Protein AF-A0A6A3G1J6-F1 (afdb_monomer)

Nearest PDB structures (foldseek):
  1q3l-assembly1_A  TM=6.105E-01  e=1.074E-02  Drosophila melanogaster
  3p7j-assembly1_B  TM=6.704E-01  e=3.449E-02  Drosophila melanogaster
  5t1g-assembly1_A  TM=8.581E-01  e=1.252E-01  Homo sapiens
  5xyv-assembly1_A  TM=6.095E-01  e=9.792E-02  Drosophila melanogaster
  8jzw-assembly2_B  TM=5.995E-01  e=3.143E-01  Homo sapiens

Solvent-accessible surface area (backbone atoms only — not comparable to full-atom values): 4720 Å² total; per-residue (Å²): 133,88,57,75,64,65,71,52,58,71,69,70,58,77,80,81,47,78,65,46,73,79,46,78,50,78,54,94,95,38,56,30,32,32,35,36,34,58,98,48,94,63,69,47,78,43,47,52,67,59,43,46,77,72,64,55,56,71,68,58,58,49,52,50,54,51,57,54,50,62,70,70,65,68,131

InterPro domains:
  IPR000953 Chromo/chromo shadow domain [PS50013] (16-75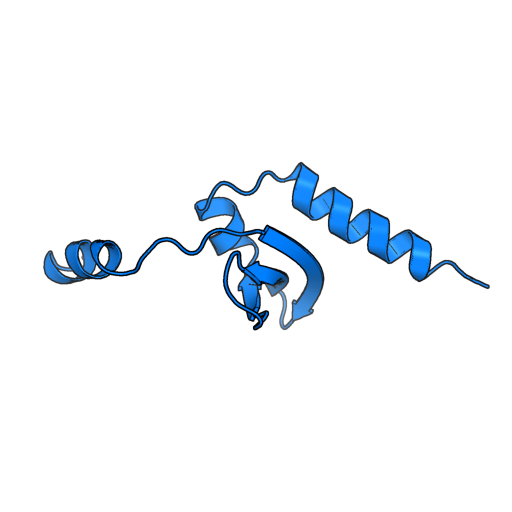)
  IPR016197 Chromo-like domain superfamily [SSF54160] (13-53)
  IPR023780 Chromo domain [PF00385] (16-54)

Secondary structure (DSSP, 8-state):
---HHHHHHTTTS--PPEEEEEEEEEETTEEEEEEEETT-S-EEEEEHHHHHHTT--HHHHHHHHHHHHHHTT--

Radius of gyration: 15.31 Å; Cα contacts (8 Å, |Δi|>4): 75; chains: 1; bounding box: 40×20×43 Å

Organism: NCBI:txid129364

Sequence (75 aa):
MLGPAAKLACKICPRYEIDMLIDHRTKVNTEQFLVAWRHYAETTWEPTTMLKDDGVPDWYFQAVMDWKSEDTSLP

Structure (mmCIF, N/CA/C/O backbone):
data_AF-A0A6A3G1J6-F1
#
_entry.id   AF-A0A6A3G1J6-F1
#
loop_
_atom_site.group_PDB
_atom_site.id
_atom_site.type_symbol
_atom_site.label_atom_id
_atom_site.label_alt_id
_atom_site.label_comp_id
_atom_site.label_asym_id
_atom_site.label_entity_id
_atom_site.label_seq_id
_atom_site.pdbx_PDB_ins_code
_atom_site.Cartn_x
_atom_site.Cartn_y
_atom_site.Cartn_z
_atom_site.occupancy
_atom_site.B_iso_or_equiv
_atom_site.auth_seq_id
_atom_site.auth_comp_id
_atom_site.auth_asym_id
_atom_site.auth_atom_id
_atom_site.pdbx_PDB_model_num
ATOM 1 N N . MET A 1 1 ? -26.455 -6.353 -8.838 1.00 49.00 1 MET A N 1
ATOM 2 C CA . MET A 1 1 ? -25.783 -7.243 -9.813 1.00 49.00 1 MET A CA 1
ATOM 3 C C . MET A 1 1 ? -24.985 -6.357 -10.764 1.00 49.00 1 MET A C 1
ATOM 5 O O . MET A 1 1 ? -25.604 -5.675 -11.569 1.00 49.00 1 MET A O 1
ATOM 9 N N . LEU A 1 2 ? -23.658 -6.248 -10.611 1.00 48.81 2 LEU A N 1
ATOM 10 C CA . LEU A 1 2 ? -22.841 -5.419 -11.514 1.00 48.81 2 LEU A CA 1
ATOM 11 C C . LEU A 1 2 ? -22.852 -6.013 -12.933 1.00 48.81 2 LEU A C 1
ATOM 13 O O . LEU A 1 2 ? -22.671 -7.220 -13.105 1.00 48.81 2 LEU A O 1
ATOM 17 N N . GLY A 1 3 ? -23.085 -5.161 -13.934 1.00 50.81 3 GLY A N 1
ATOM 18 C CA . GLY A 1 3 ? -23.208 -5.562 -15.334 1.00 50.81 3 GLY A CA 1
ATOM 19 C C . GLY A 1 3 ? -21.883 -6.004 -15.983 1.00 50.81 3 GLY A C 1
ATOM 20 O O . GLY A 1 3 ? -20.805 -5.738 -15.446 1.00 50.81 3 GLY A O 1
ATOM 21 N N . PRO A 1 4 ? -21.941 -6.646 -17.167 1.00 59.75 4 PRO A N 1
ATOM 22 C CA . PRO A 1 4 ? -20.778 -7.216 -17.862 1.00 59.75 4 PRO A CA 1
ATOM 23 C C . PRO A 1 4 ? -19.653 -6.211 -18.157 1.00 59.75 4 PRO A C 1
ATOM 25 O O . PRO A 1 4 ? -18.482 -6.579 -18.139 1.00 59.75 4 PRO A O 1
ATOM 28 N N . ALA A 1 5 ? -19.995 -4.937 -18.373 1.00 56.03 5 ALA A N 1
ATOM 29 C CA . ALA A 1 5 ? -19.035 -3.874 -18.672 1.00 56.03 5 ALA A CA 1
ATOM 30 C C . ALA A 1 5 ? -18.091 -3.562 -17.496 1.00 56.03 5 ALA A C 1
ATOM 32 O O . ALA A 1 5 ? -16.905 -3.322 -17.706 1.00 56.03 5 ALA A O 1
ATOM 33 N N . ALA A 1 6 ? -18.579 -3.647 -16.253 1.00 55.81 6 ALA A N 1
ATOM 34 C CA . ALA A 1 6 ? -17.749 -3.402 -15.075 1.00 55.81 6 ALA A CA 1
ATOM 35 C C . ALA A 1 6 ? -16.688 -4.499 -14.876 1.00 55.81 6 ALA A C 1
ATOM 37 O O . ALA A 1 6 ? -15.582 -4.215 -14.432 1.00 55.81 6 ALA A O 1
ATOM 38 N N . LYS A 1 7 ? -16.988 -5.741 -15.285 1.00 50.72 7 LYS A N 1
ATOM 39 C CA . LYS A 1 7 ? -16.024 -6.855 -15.254 1.00 50.72 7 LYS A CA 1
ATOM 40 C C . LYS A 1 7 ? -14.911 -6.717 -16.302 1.00 50.72 7 LYS A C 1
ATOM 42 O O . LYS A 1 7 ? -13.844 -7.295 -16.125 1.00 50.72 7 LYS A O 1
ATOM 47 N N . LEU A 1 8 ? -15.156 -5.983 -17.391 1.00 50.56 8 LEU A N 1
ATOM 48 C CA . LEU A 1 8 ? -14.182 -5.738 -18.462 1.00 50.56 8 LEU A CA 1
ATOM 49 C C . LEU A 1 8 ? -13.307 -4.506 -18.198 1.00 50.56 8 LEU A C 1
ATOM 51 O O . LEU A 1 8 ? -12.130 -4.531 -18.544 1.00 50.56 8 LEU A O 1
ATOM 55 N N . ALA A 1 9 ? -13.835 -3.470 -17.541 1.00 53.12 9 ALA A N 1
ATOM 56 C CA . ALA A 1 9 ? -13.057 -2.280 -17.185 1.00 53.12 9 ALA A CA 1
ATOM 57 C C . ALA A 1 9 ? -11.887 -2.600 -16.231 1.00 53.12 9 ALA A C 1
ATOM 59 O O . ALA A 1 9 ? -10.783 -2.100 -16.431 1.00 53.12 9 ALA A O 1
ATOM 60 N N . CYS A 1 10 ? -12.073 -3.527 -15.283 1.00 50.03 10 CYS A N 1
ATOM 61 C CA . CYS A 1 10 ? -11.006 -4.010 -14.392 1.00 50.03 10 CYS A CA 1
ATOM 62 C C . CYS A 1 10 ? -9.861 -4.751 -15.114 1.00 50.03 10 CYS A C 1
ATOM 64 O O . CYS A 1 10 ? -8.867 -5.089 -14.485 1.00 50.03 10 CYS A O 1
ATOM 66 N N . LYS A 1 11 ? -9.996 -5.035 -16.418 1.00 49.69 11 LYS A N 1
ATOM 67 C CA . LYS A 1 11 ? -9.006 -5.769 -17.221 1.00 49.69 11 LYS A CA 1
ATOM 68 C C . LYS A 1 11 ? -8.066 -4.862 -18.024 1.00 49.69 11 LYS A C 1
ATOM 70 O O . LYS A 1 11 ? -7.122 -5.371 -18.617 1.00 49.69 11 LYS A O 1
ATOM 75 N N . ILE A 1 12 ? -8.344 -3.556 -18.081 1.00 53.41 12 ILE A N 1
ATOM 76 C CA . ILE A 1 12 ? -7.581 -2.581 -18.884 1.00 53.41 12 ILE A CA 1
ATOM 77 C C . ILE A 1 12 ? -6.595 -1.785 -18.016 1.00 53.41 12 ILE A C 1
ATOM 79 O O . ILE A 1 12 ? -5.635 -1.224 -18.537 1.00 53.41 12 ILE A O 1
ATOM 83 N N . CYS A 1 13 ? -6.779 -1.767 -16.695 1.00 56.34 13 CYS A N 1
ATOM 84 C CA . CYS A 1 13 ? -5.813 -1.162 -15.789 1.00 56.34 13 CYS A CA 1
ATOM 85 C C . CYS A 1 13 ? -4.591 -2.088 -15.674 1.00 56.34 13 CYS A C 1
ATOM 87 O O . CYS A 1 13 ? -4.756 -3.228 -15.226 1.00 56.34 13 CYS A O 1
ATOM 89 N N . PRO A 1 14 ? -3.384 -1.658 -16.087 1.00 60.62 14 PRO A N 1
ATOM 90 C CA . PRO A 1 14 ? -2.178 -2.421 -15.806 1.00 60.62 14 PRO A CA 1
ATOM 91 C C . PRO A 1 14 ? -2.085 -2.634 -14.295 1.00 60.62 14 PRO A C 1
ATOM 93 O O . PRO A 1 14 ? -2.333 -1.715 -13.514 1.00 60.62 14 PRO A O 1
ATOM 96 N N . ARG A 1 15 ? -1.791 -3.868 -13.886 1.00 65.69 15 ARG A N 1
ATOM 97 C CA . ARG A 1 15 ? -1.597 -4.179 -12.473 1.0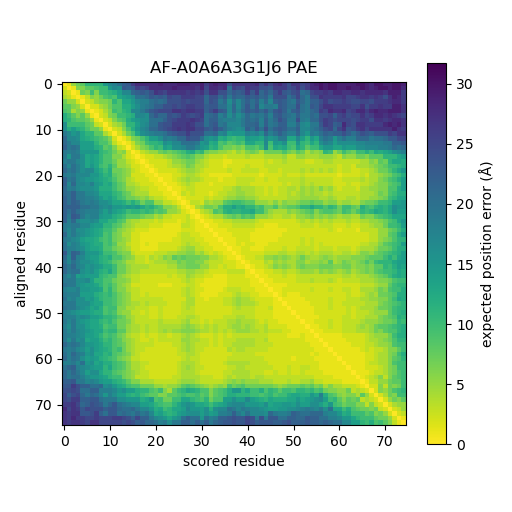0 65.69 15 ARG A CA 1
ATOM 98 C C . ARG A 1 15 ? -0.334 -3.446 -12.035 1.00 65.69 15 ARG A C 1
ATOM 100 O O . ARG A 1 15 ? 0.737 -3.725 -12.567 1.00 65.69 15 ARG A O 1
ATOM 107 N N . TYR A 1 16 ? -0.476 -2.461 -11.156 1.00 77.12 16 TYR A N 1
ATOM 108 C CA . TYR A 1 16 ? 0.675 -1.763 -10.602 1.00 77.12 16 TYR A CA 1
A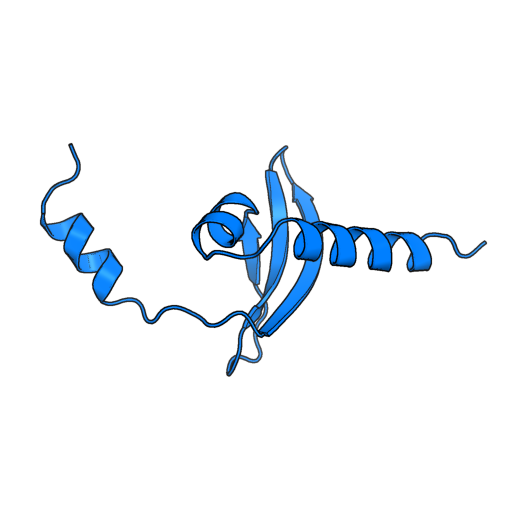TOM 109 C C . TYR A 1 16 ? 1.488 -2.760 -9.774 1.00 77.12 16 TYR A C 1
ATOM 111 O O . TYR A 1 16 ? 0.935 -3.498 -8.959 1.00 77.12 16 TYR A O 1
ATOM 119 N N . GLU A 1 17 ? 2.794 -2.824 -10.019 1.00 83.75 17 GLU A N 1
ATOM 120 C CA . GLU A 1 17 ? 3.689 -3.681 -9.247 1.00 83.75 17 GLU A CA 1
ATOM 121 C C . GLU A 1 17 ? 4.152 -2.924 -8.004 1.00 83.75 17 GLU A C 1
ATOM 123 O O . GLU A 1 17 ? 4.703 -1.826 -8.097 1.00 83.75 17 GLU A O 1
ATOM 128 N N . ILE A 1 18 ? 3.923 -3.515 -6.834 1.00 88.81 18 ILE A N 1
ATOM 129 C CA . ILE A 1 18 ? 4.423 -2.986 -5.567 1.00 88.81 18 ILE A CA 1
ATOM 130 C C . ILE A 1 18 ? 5.935 -3.216 -5.522 1.00 88.81 18 ILE A C 1
ATOM 132 O O . ILE A 1 18 ? 6.397 -4.343 -5.706 1.00 88.81 18 ILE A O 1
ATOM 136 N N . ASP A 1 19 ? 6.697 -2.152 -5.276 1.00 91.38 19 ASP A N 1
ATOM 137 C CA . ASP A 1 19 ? 8.132 -2.245 -5.011 1.00 91.38 19 ASP A CA 1
ATOM 138 C C . ASP A 1 19 ? 8.383 -2.468 -3.517 1.00 91.38 19 ASP A C 1
ATOM 140 O O . ASP A 1 19 ? 8.989 -3.465 -3.127 1.00 91.38 19 ASP A O 1
ATOM 144 N N . MET A 1 20 ? 7.839 -1.587 -2.667 1.00 91.00 20 MET A N 1
ATOM 145 C CA . MET A 1 20 ? 7.896 -1.742 -1.212 1.00 91.00 20 MET A CA 1
ATOM 146 C C . MET A 1 20 ? 6.757 -1.024 -0.485 1.00 91.00 20 MET A C 1
ATOM 148 O O . MET A 1 20 ? 6.192 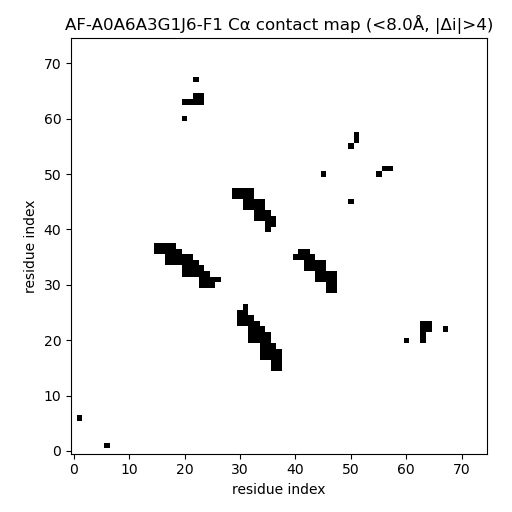-0.052 -0.986 1.00 91.00 20 MET A O 1
ATOM 152 N N . LEU A 1 21 ? 6.466 -1.462 0.738 1.00 93.44 21 LEU A N 1
ATOM 153 C CA . LEU A 1 21 ? 5.661 -0.705 1.696 1.00 93.44 21 LEU A CA 1
ATOM 154 C C . LEU A 1 21 ? 6.588 0.163 2.557 1.00 93.44 21 LEU A C 1
ATOM 156 O O . LEU A 1 21 ? 7.495 -0.347 3.209 1.00 93.44 21 LEU A O 1
ATOM 160 N N . ILE A 1 22 ? 6.369 1.476 2.534 1.00 91.38 22 ILE A N 1
ATOM 161 C CA . ILE A 1 22 ? 7.241 2.477 3.170 1.00 91.38 22 ILE A CA 1
ATOM 162 C C . ILE A 1 22 ? 6.754 2.823 4.576 1.00 91.38 22 ILE A C 1
ATOM 164 O O . ILE A 1 22 ? 7.550 3.096 5.477 1.00 91.38 22 ILE A O 1
ATOM 168 N N . ASP A 1 23 ? 5.437 2.904 4.747 1.00 90.88 23 ASP A N 1
ATOM 169 C CA . ASP A 1 23 ? 4.850 3.437 5.967 1.00 90.88 23 ASP A CA 1
ATOM 170 C C . ASP A 1 23 ? 3.471 2.856 6.243 1.00 90.88 23 ASP A C 1
ATOM 172 O O . ASP A 1 23 ? 2.812 2.325 5.346 1.00 90.88 23 ASP A O 1
ATOM 176 N N . HIS A 1 24 ? 3.028 3.003 7.485 1.00 91.25 24 HIS A N 1
ATOM 177 C CA . HIS A 1 24 ? 1.725 2.564 7.954 1.00 91.25 24 HIS A CA 1
ATOM 178 C C . HIS A 1 24 ? 1.033 3.696 8.710 1.00 91.25 24 HIS A C 1
ATOM 180 O O . HIS A 1 24 ? 1.633 4.385 9.535 1.00 91.25 24 HIS A O 1
ATOM 186 N N . ARG A 1 25 ? -0.266 3.868 8.463 1.00 91.25 25 ARG A N 1
ATOM 187 C CA . ARG A 1 25 ? -1.109 4.748 9.269 1.00 91.25 25 ARG A CA 1
ATOM 188 C C . ARG A 1 25 ? -2.507 4.180 9.416 1.00 91.25 25 ARG A C 1
ATOM 190 O O . ARG A 1 25 ? -3.050 3.559 8.504 1.00 91.25 25 ARG A O 1
ATOM 197 N N . THR A 1 26 ? -3.157 4.549 10.508 1.00 91.19 26 THR A N 1
ATOM 198 C CA . THR A 1 26 ? -4.583 4.295 10.704 1.00 91.19 26 THR A CA 1
ATOM 199 C C . THR A 1 26 ? -5.344 5.610 10.570 1.00 91.19 26 THR A C 1
ATOM 201 O O . THR A 1 26 ? -5.113 6.555 11.324 1.00 91.19 26 THR A O 1
ATOM 204 N N . LYS A 1 27 ? -6.260 5.699 9.598 1.00 86.19 27 LYS A N 1
ATOM 205 C CA . LYS A 1 27 ? -7.113 6.878 9.382 1.00 86.19 27 LYS A CA 1
ATOM 206 C 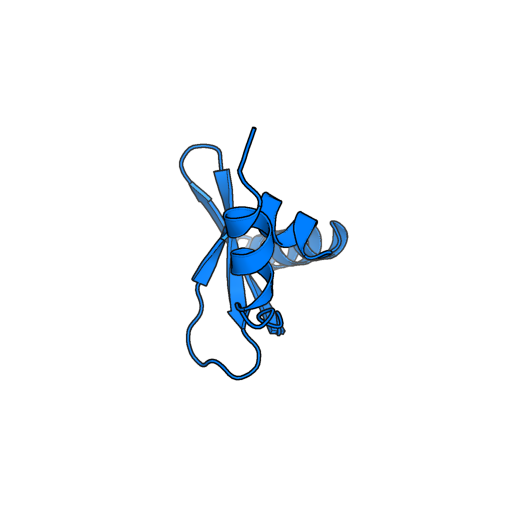C . LYS A 1 27 ? -8.578 6.464 9.377 1.00 86.19 27 LYS A C 1
ATOM 208 O O . LYS A 1 27 ? -8.979 5.639 8.569 1.00 86.19 27 LYS A O 1
ATOM 213 N N . VAL A 1 28 ? -9.382 7.062 10.264 1.00 80.56 28 VAL A N 1
ATOM 214 C CA . VAL A 1 28 ? -10.840 6.827 10.359 1.00 80.56 28 VAL A CA 1
ATOM 215 C C . VAL A 1 28 ? -11.157 5.320 10.377 1.00 80.56 28 VAL A C 1
ATOM 217 O O . VAL A 1 28 ? -11.899 4.806 9.546 1.00 80.56 28 VAL A O 1
ATOM 220 N N . ASN A 1 29 ? -10.519 4.595 11.303 1.00 82.38 29 ASN A N 1
ATOM 221 C CA . ASN A 1 29 ? -10.681 3.146 11.488 1.00 82.38 29 ASN A CA 1
ATOM 222 C C . ASN A 1 29 ? -10.324 2.275 10.263 1.00 82.38 29 ASN A C 1
ATOM 224 O O . ASN A 1 29 ? -10.731 1.121 10.183 1.00 82.38 29 ASN A O 1
ATOM 228 N N . THR A 1 30 ? -9.588 2.828 9.299 1.00 85.75 30 THR A N 1
ATOM 229 C CA . THR A 1 30 ? -9.070 2.098 8.141 1.00 85.75 30 THR A CA 1
ATOM 230 C C . THR A 1 30 ? -7.550 2.124 8.190 1.00 85.75 30 THR A C 1
ATOM 232 O O . THR A 1 30 ? -6.941 3.196 8.263 1.00 85.75 30 THR A O 1
ATOM 235 N N . GLU A 1 31 ? -6.939 0.945 8.167 1.00 91.62 31 GLU A N 1
ATOM 236 C CA . GLU A 1 31 ? -5.495 0.795 8.019 1.00 91.62 31 GLU A CA 1
ATOM 237 C C . GLU A 1 31 ? -5.090 1.063 6.571 1.00 91.62 31 GLU A C 1
ATOM 239 O O . GLU A 1 31 ? -5.733 0.601 5.619 1.00 91.62 31 GLU A O 1
ATOM 244 N N . GLN A 1 32 ? -4.041 1.861 6.415 1.00 94.56 32 GLN A N 1
ATOM 245 C CA . GLN A 1 32 ? -3.485 2.235 5.127 1.00 94.56 32 GLN A CA 1
ATOM 246 C C . GLN A 1 32 ? -1.970 2.101 5.174 1.00 94.56 32 GLN A C 1
ATOM 248 O O . GLN A 1 32 ? -1.336 2.470 6.165 1.00 94.56 32 GLN A O 1
ATOM 253 N N . PHE A 1 33 ? -1.400 1.654 4.063 1.00 93.75 33 PHE A N 1
ATOM 254 C CA . PHE A 1 33 ? 0.038 1.591 3.869 1.00 93.75 33 PHE A CA 1
ATOM 255 C C . PHE A 1 33 ? 0.457 2.522 2.739 1.00 93.75 33 PHE A C 1
ATOM 257 O O . PHE A 1 33 ? -0.237 2.644 1.730 1.00 93.75 33 PHE A O 1
ATOM 264 N N . LEU A 1 34 ? 1.588 3.195 2.922 1.00 94.06 34 LEU A N 1
ATOM 265 C CA . LEU A 1 34 ? 2.218 3.982 1.873 1.00 94.06 34 LEU A CA 1
ATOM 266 C C . LEU A 1 34 ? 3.002 3.036 0.968 1.00 94.06 34 LEU A C 1
ATOM 268 O O . LEU A 1 34 ? 3.961 2.403 1.407 1.00 94.06 34 LEU A O 1
ATOM 272 N N . VAL A 1 35 ? 2.589 2.947 -0.287 1.00 94.25 35 VAL A N 1
ATOM 273 C CA . VAL A 1 35 ? 3.149 2.041 -1.285 1.00 94.25 35 VAL A CA 1
ATOM 274 C C . VAL A 1 35 ? 4.118 2.805 -2.176 1.00 94.25 35 VAL A C 1
ATOM 276 O O . VAL A 1 35 ? 3.772 3.852 -2.726 1.00 94.25 35 VAL A O 1
ATOM 279 N N . ALA A 1 36 ? 5.324 2.266 -2.331 1.00 93.19 36 ALA A N 1
ATOM 280 C CA . ALA A 1 36 ? 6.223 2.602 -3.424 1.00 93.19 36 ALA A CA 1
ATOM 281 C C . ALA A 1 36 ? 5.912 1.690 -4.609 1.00 93.19 36 ALA A C 1
ATOM 283 O O . ALA A 1 36 ? 5.921 0.463 -4.476 1.00 93.19 36 ALA A O 1
ATOM 284 N N . TRP A 1 37 ? 5.646 2.282 -5.765 1.00 92.56 37 TRP A N 1
ATOM 285 C CA . TRP A 1 37 ? 5.303 1.539 -6.968 1.00 92.56 37 TRP A CA 1
ATOM 286 C C . TRP A 1 37 ? 6.527 1.354 -7.851 1.00 92.56 37 TRP A C 1
ATOM 288 O O . TRP A 1 37 ? 7.287 2.291 -8.106 1.00 92.56 37 TRP A O 1
ATOM 298 N N . ARG A 1 38 ? 6.702 0.150 -8.388 1.00 86.06 38 ARG A N 1
ATOM 299 C CA . ARG A 1 38 ? 7.802 -0.125 -9.302 1.00 86.06 38 ARG A CA 1
ATOM 300 C C . ARG A 1 38 ? 7.621 0.692 -10.579 1.00 86.06 38 ARG A C 1
ATOM 302 O O . ARG A 1 38 ? 6.554 0.677 -11.182 1.00 86.06 38 ARG A O 1
ATOM 309 N N . HIS A 1 39 ? 8.689 1.365 -11.002 1.00 88.88 39 HIS A N 1
ATOM 310 C CA . HIS A 1 39 ? 8.723 2.263 -12.167 1.00 88.88 39 HIS A CA 1
ATOM 311 C C . HIS A 1 39 ? 7.979 3.598 -12.007 1.00 88.88 39 HIS A C 1
ATOM 313 O O . HIS A 1 39 ? 7.913 4.358 -12.974 1.00 88.88 39 HIS A O 1
ATOM 319 N N . TYR A 1 40 ? 7.495 3.933 -10.808 1.00 86.62 40 TYR A N 1
ATOM 320 C CA . TYR A 1 40 ? 6.915 5.244 -10.522 1.00 86.62 40 TYR A CA 1
ATOM 321 C C . TYR A 1 40 ? 7.673 5.915 -9.376 1.00 86.62 40 TYR A C 1
ATOM 323 O O . TYR A 1 40 ? 8.070 5.275 -8.410 1.00 86.62 40 TYR A O 1
ATOM 331 N N . ALA A 1 41 ? 7.884 7.224 -9.492 1.00 87.50 41 ALA A N 1
ATOM 332 C CA . ALA A 1 41 ? 8.513 8.013 -8.432 1.00 87.50 41 ALA A CA 1
ATOM 333 C C . ALA A 1 41 ? 7.523 8.390 -7.317 1.00 87.50 41 ALA A C 1
ATOM 335 O O . ALA A 1 41 ? 7.929 8.768 -6.221 1.00 87.50 41 ALA A O 1
ATOM 336 N N . GLU A 1 42 ? 6.226 8.329 -7.6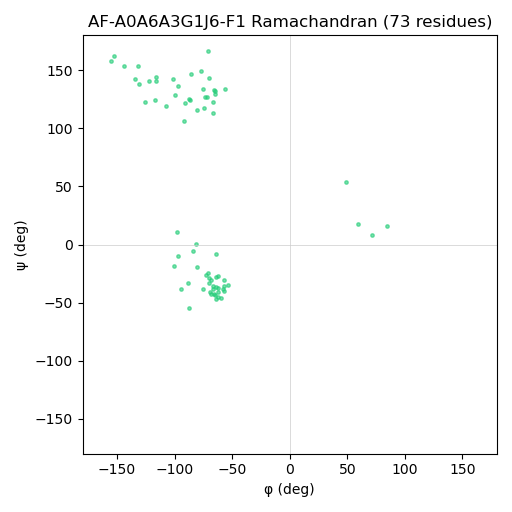16 1.00 90.69 42 GLU A N 1
ATOM 337 C CA . GLU A 1 42 ? 5.165 8.713 -6.696 1.00 90.69 42 GLU A CA 1
ATOM 338 C C . GLU A 1 42 ? 4.787 7.555 -5.776 1.00 90.69 42 GLU A C 1
ATOM 340 O O . GLU A 1 42 ? 4.805 6.388 -6.167 1.00 90.69 42 GLU A O 1
ATOM 345 N N . THR A 1 43 ? 4.409 7.901 -4.549 1.00 93.69 43 THR A N 1
ATOM 346 C CA . THR A 1 43 ? 3.933 6.963 -3.535 1.00 93.69 43 THR A CA 1
ATOM 347 C C . THR A 1 43 ? 2.483 7.279 -3.195 1.00 93.69 43 THR A C 1
ATOM 349 O O . THR A 1 43 ? 2.075 8.445 -3.175 1.00 93.69 43 THR A O 1
ATOM 352 N N . THR A 1 44 ? 1.675 6.254 -2.935 1.00 93.81 44 THR A N 1
ATOM 353 C CA . THR A 1 44 ? 0.249 6.432 -2.616 1.00 93.81 44 THR A CA 1
ATOM 354 C C . THR A 1 44 ? -0.148 5.640 -1.381 1.00 93.81 44 THR A C 1
ATOM 356 O O . THR A 1 44 ? 0.484 4.653 -1.019 1.00 93.81 44 THR A O 1
ATOM 359 N N . TRP A 1 45 ? -1.186 6.112 -0.689 1.00 93.94 45 TRP A N 1
ATOM 360 C CA . TRP A 1 45 ? -1.720 5.442 0.493 1.00 93.94 45 TRP A CA 1
ATOM 361 C C . TRP A 1 45 ? -2.830 4.483 0.085 1.00 93.94 45 TRP A C 1
ATOM 363 O O . TRP A 1 45 ? -3.945 4.929 -0.189 1.00 93.94 45 TRP A O 1
ATOM 373 N N . GLU A 1 46 ? -2.537 3.190 0.111 1.00 92.56 46 GLU A N 1
ATOM 374 C CA . GLU A 1 46 ? -3.487 2.142 -0.247 1.00 92.56 46 GLU A CA 1
ATOM 375 C C . GLU A 1 46 ? -4.077 1.476 1.000 1.00 92.56 46 GLU A C 1
ATOM 377 O O . GLU A 1 46 ? -3.380 1.294 2.004 1.00 92.56 46 GLU A O 1
ATOM 382 N N . PRO A 1 47 ? -5.370 1.116 0.984 1.00 93.00 47 PRO A N 1
ATOM 383 C CA . PRO A 1 47 ? -5.990 0.409 2.093 1.00 93.00 47 PRO A CA 1
ATOM 384 C C . PRO A 1 47 ? -5.462 -1.026 2.183 1.00 93.00 47 PRO A C 1
ATOM 386 O O . PRO A 1 47 ? -5.301 -1.708 1.168 1.00 93.00 47 PRO A O 1
ATOM 389 N N . THR A 1 48 ? -5.291 -1.528 3.407 1.00 91.44 48 THR A N 1
ATOM 390 C CA . THR A 1 48 ? -4.799 -2.894 3.660 1.00 91.44 48 THR A CA 1
ATOM 391 C C . THR A 1 48 ? -5.611 -3.961 2.918 1.00 91.44 48 THR A C 1
ATOM 393 O O . THR A 1 48 ? -5.059 -4.953 2.452 1.00 91.44 48 THR A O 1
ATOM 396 N N . THR A 1 49 ? -6.922 -3.757 2.760 1.00 89.31 49 THR A N 1
ATOM 397 C CA . THR A 1 49 ? -7.801 -4.691 2.042 1.00 89.31 49 THR A CA 1
ATOM 398 C C . THR A 1 49 ? -7.415 -4.854 0.573 1.00 89.31 49 THR A C 1
ATOM 400 O O . THR A 1 49 ? -7.394 -5.978 0.091 1.00 89.31 49 THR A O 1
ATOM 403 N N . MET A 1 50 ? -7.054 -3.768 -0.123 1.00 88.50 50 MET A N 1
ATOM 404 C CA . MET A 1 50 ? -6.631 -3.856 -1.527 1.00 88.50 50 MET A CA 1
ATOM 405 C C . MET A 1 50 ? -5.286 -4.565 -1.660 1.00 88.50 50 MET A C 1
ATOM 407 O O . MET A 1 50 ? -5.130 -5.426 -2.516 1.00 88.50 50 MET A O 1
ATOM 411 N N . LEU A 1 51 ? -4.344 -4.277 -0.762 1.00 88.88 51 LEU A N 1
ATOM 412 C CA . LEU A 1 51 ? -3.031 -4.924 -0.767 1.00 88.88 51 LEU A CA 1
ATOM 413 C C . LEU A 1 51 ? -3.136 -6.435 -0.504 1.00 88.88 51 LEU A C 1
ATOM 415 O O . LEU A 1 51 ? -2.422 -7.224 -1.122 1.00 88.88 51 LEU A O 1
ATOM 419 N N . LYS A 1 52 ? -4.066 -6.855 0.361 1.00 88.38 52 LYS A N 1
ATOM 420 C CA . LYS A 1 52 ? -4.385 -8.275 0.580 1.00 88.38 52 LYS A CA 1
ATOM 421 C C . LYS A 1 52 ? -5.000 -8.927 -0.656 1.00 88.38 52 LYS A C 1
ATOM 423 O O . LYS A 1 52 ? -4.603 -10.035 -1.010 1.00 88.38 52 LYS A O 1
ATOM 428 N N . ASP A 1 53 ? -5.913 -8.234 -1.335 1.00 87.31 53 ASP A N 1
ATOM 429 C CA . ASP A 1 53 ? -6.504 -8.703 -2.597 1.00 87.31 53 ASP A CA 1
ATOM 430 C C . ASP A 1 53 ? -5.454 -8.809 -3.724 1.00 87.31 53 ASP A C 1
ATOM 432 O O . ASP A 1 53 ? -5.561 -9.666 -4.609 1.00 87.31 53 ASP A O 1
ATOM 436 N N . ASP A 1 54 ? -4.399 -7.991 -3.661 1.00 85.38 54 ASP A N 1
ATOM 437 C CA . ASP A 1 54 ? -3.222 -8.057 -4.534 1.00 85.38 54 ASP A CA 1
ATOM 438 C C . ASP A 1 54 ? -2.182 -9.110 -4.122 1.00 85.38 54 ASP A C 1
ATOM 440 O O . ASP A 1 54 ? -1.188 -9.308 -4.821 1.00 85.38 54 ASP A O 1
ATOM 444 N N . GLY A 1 55 ? -2.441 -9.860 -3.048 1.00 87.38 55 GLY A N 1
ATOM 445 C CA . GLY A 1 55 ? -1.616 -10.988 -2.622 1.00 87.38 55 GLY A CA 1
ATOM 446 C C . GLY A 1 55 ? -0.413 -10.600 -1.766 1.00 87.38 55 GLY A C 1
ATOM 447 O O . GLY A 1 55 ? 0.492 -11.418 -1.591 1.00 87.38 55 GLY A O 1
ATOM 448 N N . VAL A 1 56 ? -0.389 -9.383 -1.215 1.00 88.50 56 VAL A N 1
ATOM 449 C CA . VAL A 1 56 ? 0.623 -8.990 -0.232 1.00 88.50 56 VAL A CA 1
ATOM 450 C C . VAL A 1 56 ? 0.413 -9.805 1.053 1.00 88.50 56 VAL A C 1
ATOM 452 O O . VAL A 1 56 ? -0.681 -9.777 1.622 1.00 88.50 56 VAL A O 1
ATOM 455 N N . PRO A 1 57 ? 1.427 -10.555 1.520 1.00 92.12 57 PRO A N 1
ATOM 456 C CA . PRO A 1 57 ? 1.262 -11.457 2.650 1.00 92.12 57 PRO A CA 1
ATOM 457 C C . PRO A 1 57 ? 1.256 -10.712 3.989 1.00 92.12 57 PRO A C 1
ATOM 459 O O . PRO A 1 57 ? 1.962 -9.720 4.165 1.00 92.12 57 PRO A O 1
ATOM 462 N N . ASP A 1 58 ? 0.530 -11.257 4.969 1.00 91.38 58 ASP A N 1
ATOM 463 C CA . ASP A 1 58 ? 0.346 -10.619 6.280 1.00 91.38 58 ASP A CA 1
ATOM 464 C C . ASP A 1 58 ? 1.664 -10.310 7.011 1.00 91.38 58 ASP A C 1
ATOM 466 O O . ASP A 1 58 ? 1.793 -9.266 7.650 1.00 91.38 58 ASP A O 1
ATOM 470 N N . TRP A 1 59 ? 2.674 -11.177 6.872 1.00 92.81 59 TRP A N 1
ATOM 471 C CA . TRP A 1 59 ? 3.983 -10.972 7.502 1.00 92.81 59 TRP A CA 1
ATOM 472 C C . TRP A 1 59 ? 4.686 -9.703 7.010 1.00 92.81 59 TRP A C 1
ATOM 474 O O . TRP A 1 59 ? 5.478 -9.124 7.749 1.00 92.81 59 TRP A O 1
ATOM 484 N N . TYR A 1 60 ? 4.401 -9.255 5.784 1.00 92.12 60 TYR A N 1
ATOM 485 C CA . TYR A 1 60 ? 5.038 -8.066 5.231 1.00 92.12 60 TYR A CA 1
ATOM 486 C C . TYR A 1 60 ? 4.466 -6.789 5.851 1.00 92.12 60 TYR A C 1
ATOM 488 O O . TYR A 1 60 ? 5.225 -5.883 6.184 1.00 92.12 60 TYR A O 1
ATOM 496 N N . PHE A 1 61 ? 3.153 -6.751 6.107 1.00 91.44 61 PHE A N 1
ATOM 497 C CA . PHE A 1 61 ? 2.537 -5.671 6.882 1.00 91.44 61 PHE A CA 1
ATOM 498 C C . PHE A 1 61 ? 3.135 -5.593 8.287 1.00 91.44 61 PHE A C 1
ATOM 500 O O . PHE A 1 61 ? 3.503 -4.508 8.732 1.00 91.44 61 PHE A O 1
ATOM 507 N N . GLN A 1 62 ? 3.282 -6.743 8.954 1.00 91.00 62 GLN A N 1
ATOM 508 C CA . GLN A 1 62 ? 3.851 -6.798 10.299 1.00 91.00 62 GLN A CA 1
ATOM 509 C C . GLN A 1 62 ? 5.297 -6.292 10.321 1.00 91.00 62 GLN A C 1
ATOM 511 O O . GLN A 1 62 ? 5.625 -5.443 11.140 1.00 91.00 62 GLN A O 1
ATOM 516 N N . ALA A 1 63 ? 6.132 -6.719 9.369 1.00 91.06 63 ALA A N 1
ATOM 517 C CA . ALA A 1 63 ? 7.521 -6.273 9.277 1.00 91.06 63 ALA A CA 1
ATOM 518 C C . ALA A 1 63 ? 7.650 -4.742 9.138 1.00 91.06 63 A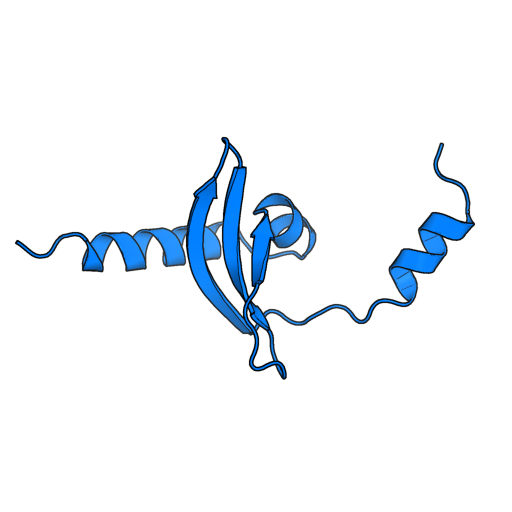LA A C 1
ATOM 520 O O . ALA A 1 63 ? 8.542 -4.141 9.733 1.00 91.06 63 ALA A O 1
ATOM 521 N N . VAL A 1 64 ? 6.751 -4.099 8.382 1.00 89.62 64 VAL A N 1
ATOM 522 C CA . VAL A 1 64 ? 6.724 -2.632 8.227 1.00 89.62 64 VAL A CA 1
ATOM 523 C C . VAL A 1 64 ? 6.323 -1.945 9.532 1.00 89.62 64 VAL A C 1
ATOM 525 O O . VAL A 1 64 ? 6.926 -0.939 9.906 1.00 89.62 64 VAL A O 1
ATOM 528 N N . MET A 1 65 ? 5.316 -2.474 10.233 1.00 87.94 65 MET A N 1
ATOM 529 C CA . MET A 1 65 ? 4.889 -1.934 11.528 1.00 87.94 65 MET A CA 1
ATOM 530 C C . MET A 1 65 ? 5.980 -2.086 12.595 1.00 87.94 65 MET A C 1
ATOM 532 O O . MET A 1 65 ? 6.248 -1.137 13.333 1.00 87.94 65 MET A O 1
ATOM 536 N N . ASP A 1 66 ? 6.634 -3.247 12.643 1.00 87.81 66 ASP A N 1
ATOM 537 C CA . ASP A 1 66 ? 7.705 -3.546 13.595 1.00 87.81 66 ASP A CA 1
ATOM 538 C C . ASP A 1 66 ? 8.905 -2.621 13.365 1.00 87.81 66 ASP A C 1
ATOM 540 O O . ASP A 1 66 ? 9.365 -1.971 14.304 1.00 87.81 66 ASP A O 1
ATOM 544 N N . TRP A 1 67 ? 9.338 -2.460 12.108 1.00 81.50 67 TRP A N 1
ATOM 545 C CA . TRP A 1 67 ? 10.443 -1.565 11.753 1.00 81.50 67 TRP A CA 1
ATOM 546 C C . TRP A 1 67 ? 10.191 -0.114 12.198 1.00 81.50 67 TRP A C 1
ATOM 548 O O . TRP A 1 67 ? 11.086 0.547 12.722 1.00 81.50 67 TRP A O 1
ATOM 558 N N . LYS A 1 68 ? 8.957 0.385 12.063 1.00 70.00 68 LYS A N 1
ATOM 559 C CA . LYS A 1 68 ? 8.589 1.735 12.530 1.00 70.00 68 LYS A CA 1
ATOM 560 C C . LYS A 1 68 ? 8.546 1.859 14.056 1.00 70.00 68 LYS A C 1
ATOM 562 O O . LYS A 1 68 ? 8.771 2.947 14.591 1.00 70.00 68 LYS A O 1
ATOM 567 N N . SER A 1 69 ? 8.257 0.770 14.766 1.00 69.06 69 SER A N 1
ATOM 568 C CA . SER A 1 69 ? 8.213 0.769 16.233 1.00 69.06 69 SER A CA 1
ATOM 569 C C . SER A 1 69 ? 9.605 0.920 16.862 1.00 69.06 69 SER A C 1
ATOM 571 O O . SER A 1 69 ? 9.747 1.595 17.885 1.00 69.06 69 SER A O 1
ATOM 573 N N . GLU A 1 70 ? 10.643 0.383 16.213 1.00 69.44 70 GLU A N 1
ATOM 574 C CA . GLU A 1 70 ? 12.034 0.504 16.664 1.00 69.44 70 GLU A CA 1
ATOM 575 C C . GLU A 1 70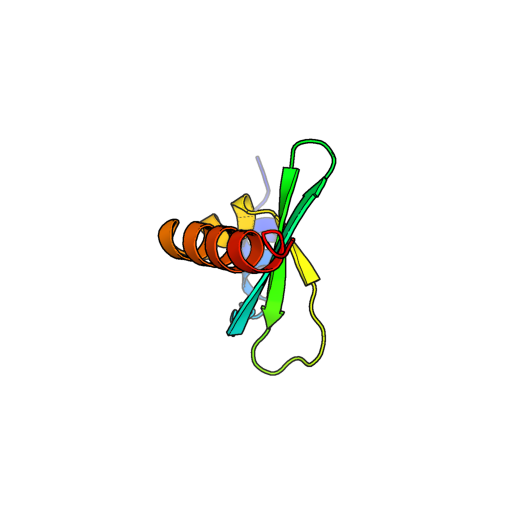 ? 12.529 1.957 16.593 1.00 69.44 70 GLU A C 1
ATOM 577 O O . GLU A 1 70 ? 13.185 2.432 17.518 1.00 69.44 70 GLU A O 1
ATOM 582 N N . ASP A 1 71 ? 12.130 2.698 15.556 1.00 60.28 71 ASP A N 1
ATOM 583 C CA . ASP A 1 71 ? 12.504 4.108 15.356 1.00 60.28 71 ASP A CA 1
ATOM 584 C C . ASP A 1 71 ? 11.781 5.055 16.342 1.00 60.28 71 ASP A C 1
ATOM 586 O O . ASP A 1 71 ? 12.285 6.108 16.728 1.00 60.28 71 ASP A O 1
ATOM 590 N N . THR A 1 72 ? 10.603 4.646 16.827 1.00 55.62 72 THR A N 1
ATOM 591 C CA . THR A 1 72 ? 9.798 5.418 17.797 1.00 55.62 72 THR A CA 1
ATOM 592 C C . THR A 1 72 ? 10.237 5.178 19.254 1.00 55.62 72 THR A C 1
ATOM 594 O O . THR A 1 72 ? 9.739 5.832 20.168 1.00 55.62 72 THR A O 1
ATOM 597 N N . SER A 1 73 ? 11.177 4.253 19.489 1.00 58.50 73 SER A N 1
ATOM 598 C CA . SER A 1 73 ? 11.643 3.847 20.826 1.00 58.50 73 SER A CA 1
ATOM 599 C C . SER A 1 73 ? 12.946 4.532 21.270 1.00 58.50 73 SER A C 1
ATOM 601 O O . SER A 1 73 ? 13.542 4.127 22.271 1.00 58.50 73 SER A O 1
ATOM 603 N N . LEU A 1 74 ? 13.409 5.558 20.547 1.00 57.75 74 LEU A N 1
ATOM 604 C CA . LEU A 1 74 ? 14.576 6.345 20.953 1.00 57.75 74 LEU A CA 1
ATOM 605 C C . LEU A 1 74 ? 14.216 7.274 22.140 1.00 57.75 74 LEU A C 1
ATOM 607 O O . LEU A 1 74 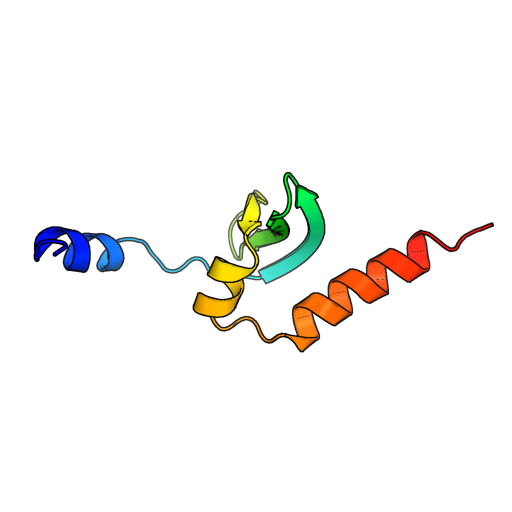? 13.223 7.998 22.043 1.00 57.75 74 LEU A O 1
ATOM 611 N N . PRO A 1 75 ? 14.976 7.236 23.257 1.00 58.88 75 PRO A N 1
ATOM 612 C CA . PRO A 1 75 ? 14.734 8.049 24.455 1.00 58.88 75 PRO A CA 1
ATOM 613 C C . PRO A 1 75 ? 15.036 9.543 24.274 1.00 58.88 75 PRO A C 1
ATOM 615 O O . PRO A 1 75 ? 15.913 9.888 23.448 1.00 58.88 75 PRO A O 1
#

Mean predicted aligned error: 9.39 Å

Foldseek 3Di:
DDDPVVVVVVVPDDDFAFPAFQAWDADPNWIWTWTDTPPDPDIDTHTPVVVVVVVPDPVRVVVRVVVVVVVVPDD

pLDDT: mean 79.61, std 15.8, range [48.81, 94.56]